Protein AF-A0A7K4H0A0-F1 (afdb_monomer)

Structure (mmCIF, N/CA/C/O backbone):
data_AF-A0A7K4H0A0-F1
#
_entry.id   AF-A0A7K4H0A0-F1
#
loop_
_atom_site.group_PDB
_atom_site.id
_atom_site.type_symbol
_atom_s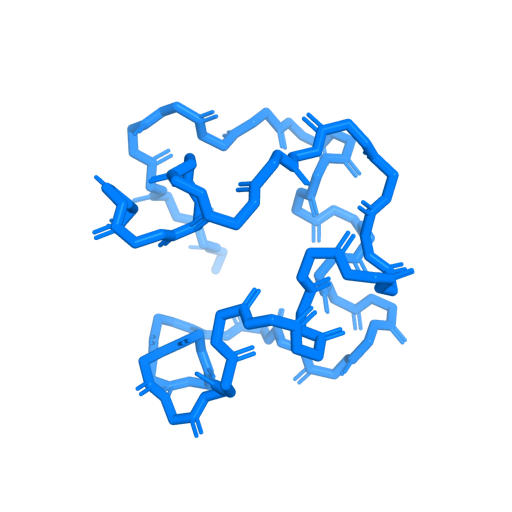ite.label_atom_id
_atom_site.label_alt_id
_atom_site.label_comp_id
_atom_site.label_asym_id
_atom_site.label_entity_id
_atom_site.label_seq_id
_atom_site.pdbx_PDB_ins_code
_atom_site.Cartn_x
_atom_site.Cartn_y
_atom_site.Cartn_z
_atom_site.occupancy
_atom_site.B_iso_or_equiv
_atom_site.auth_seq_id
_atom_site.auth_comp_id
_atom_site.auth_asym_id
_atom_site.auth_atom_id
_atom_site.pdbx_PDB_model_num
ATOM 1 N N . MET A 1 1 ? -5.417 -7.293 10.811 1.00 55.09 1 MET A N 1
ATOM 2 C CA . MET A 1 1 ? -5.150 -5.840 10.782 1.00 55.09 1 MET A CA 1
ATOM 3 C C . MET A 1 1 ? -3.679 -5.677 10.443 1.00 55.09 1 MET A C 1
ATOM 5 O O . MET A 1 1 ? -2.862 -6.280 11.129 1.00 55.09 1 MET A O 1
ATOM 9 N N . ILE A 1 2 ? -3.350 -4.984 9.351 1.00 65.50 2 ILE A N 1
ATOM 10 C CA . ILE A 1 2 ? -1.957 -4.775 8.934 1.00 65.50 2 ILE A CA 1
ATOM 11 C C . ILE A 1 2 ? -1.318 -3.794 9.925 1.00 65.50 2 ILE A C 1
ATOM 13 O O . ILE A 1 2 ? -1.782 -2.665 10.054 1.00 65.50 2 ILE A O 1
ATOM 17 N N . GLN A 1 3 ? -0.288 -4.234 10.649 1.00 66.50 3 GLN A N 1
ATOM 18 C CA . GLN A 1 3 ? 0.567 -3.359 11.451 1.00 66.50 3 GLN A CA 1
ATOM 19 C C . GLN A 1 3 ? 1.964 -3.356 10.846 1.00 66.50 3 GLN A C 1
ATOM 21 O O . GLN A 1 3 ? 2.806 -4.175 11.200 1.00 66.50 3 GLN A O 1
ATOM 26 N N . VAL A 1 4 ? 2.191 -2.423 9.928 1.00 70.38 4 VAL A N 1
ATOM 27 C CA . VAL A 1 4 ? 3.516 -2.157 9.375 1.00 70.38 4 VAL A CA 1
ATOM 28 C C . VAL A 1 4 ? 3.959 -0.779 9.836 1.00 70.38 4 VAL A C 1
ATOM 30 O O . VAL A 1 4 ? 3.202 0.196 9.797 1.00 70.38 4 VAL A O 1
ATOM 33 N N . LYS A 1 5 ? 5.196 -0.700 10.322 1.00 70.62 5 LYS A N 1
ATOM 34 C CA . LYS A 1 5 ? 5.779 0.546 10.809 1.00 70.62 5 LYS A CA 1
ATOM 35 C C . LYS A 1 5 ? 5.927 1.517 9.636 1.00 70.62 5 LYS A C 1
ATOM 37 O O . LYS A 1 5 ? 6.690 1.260 8.720 1.00 70.62 5 LYS A O 1
ATOM 42 N N . GLY A 1 6 ? 5.220 2.644 9.695 1.00 74.12 6 GLY A N 1
ATOM 43 C CA . GLY A 1 6 ? 5.199 3.634 8.612 1.00 74.12 6 GLY A CA 1
ATOM 44 C C . GLY A 1 6 ? 3.925 3.613 7.764 1.00 74.12 6 GLY A C 1
ATOM 45 O O . GLY A 1 6 ? 3.733 4.532 6.974 1.00 74.12 6 GLY A O 1
ATOM 46 N N . ILE A 1 7 ? 3.024 2.645 7.975 1.00 82.12 7 ILE A N 1
ATOM 47 C CA . ILE A 1 7 ? 1.680 2.646 7.387 1.00 82.12 7 ILE A CA 1
ATOM 48 C C . ILE A 1 7 ? 0.698 3.248 8.398 1.00 82.12 7 ILE A C 1
ATOM 50 O O . ILE A 1 7 ? 0.444 2.682 9.462 1.00 82.12 7 ILE A O 1
ATOM 54 N N . GLY A 1 8 ? 0.156 4.422 8.070 1.00 81.25 8 GLY A N 1
ATOM 55 C CA . GLY A 1 8 ? -0.905 5.064 8.849 1.00 81.25 8 GLY A CA 1
ATOM 56 C C . GLY A 1 8 ? -2.279 4.446 8.577 1.00 81.25 8 GLY A C 1
ATOM 57 O O . GLY A 1 8 ? -2.474 3.743 7.587 1.00 81.25 8 GLY A O 1
ATOM 58 N N . THR A 1 9 ? -3.265 4.750 9.422 1.00 81.81 9 THR A N 1
ATOM 59 C CA . THR A 1 9 ? -4.647 4.252 9.276 1.00 81.81 9 THR A CA 1
ATOM 60 C C . THR A 1 9 ? -5.251 4.553 7.904 1.00 81.81 9 THR A C 1
ATOM 62 O O . THR A 1 9 ? -5.808 3.646 7.296 1.00 81.81 9 THR A O 1
ATOM 65 N N . GLY A 1 10 ? -5.050 5.758 7.360 1.00 82.31 10 GLY A N 1
ATOM 66 C CA . GLY A 1 10 ? -5.562 6.109 6.027 1.00 82.31 10 GLY A CA 1
ATOM 67 C C . GLY A 1 10 ? -4.965 5.259 4.897 1.00 82.31 10 GLY A C 1
ATOM 68 O O . GLY A 1 10 ? -5.663 4.899 3.951 1.00 82.31 10 GLY A O 1
ATOM 69 N N . THR A 1 11 ? -3.694 4.868 5.015 1.00 85.25 11 THR A N 1
ATOM 70 C CA . THR A 1 11 ? -3.048 3.960 4.060 1.00 85.25 11 THR A CA 1
ATOM 71 C C . THR A 1 11 ? -3.567 2.532 4.223 1.00 85.25 11 THR A C 1
ATOM 73 O O . THR A 1 11 ? -3.818 1.873 3.223 1.00 85.25 11 THR A O 1
ATOM 76 N N . VAL A 1 12 ? -3.808 2.061 5.455 1.00 84.56 12 VAL A N 1
ATOM 77 C CA . VAL A 1 12 ? -4.422 0.740 5.709 1.00 84.56 12 VAL A CA 1
ATOM 78 C C . VAL A 1 12 ? -5.828 0.646 5.113 1.00 84.56 12 VAL A C 1
ATOM 80 O O . VAL A 1 12 ? -6.190 -0.392 4.562 1.00 84.56 12 VAL A O 1
ATOM 83 N N . GLU A 1 13 ? -6.631 1.705 5.209 1.00 86.69 13 GLU A N 1
ATOM 84 C CA . GLU A 1 13 ? -7.959 1.751 4.585 1.00 86.69 13 GLU A CA 1
ATOM 85 C C . GLU A 1 13 ? -7.860 1.675 3.057 1.00 86.69 13 GLU A C 1
ATOM 87 O O . GLU A 1 13 ? -8.598 0.920 2.427 1.00 86.69 13 GLU A O 1
ATOM 92 N N . ASN A 1 14 ? -6.893 2.383 2.468 1.00 86.69 14 ASN A N 1
ATOM 93 C CA . ASN A 1 14 ? -6.645 2.348 1.028 1.00 86.69 14 ASN A CA 1
ATOM 94 C C . ASN A 1 14 ? -6.138 0.978 0.550 1.00 86.69 14 ASN A C 1
ATOM 96 O O . ASN A 1 14 ? -6.590 0.471 -0.473 1.00 86.69 14 ASN A O 1
ATOM 100 N N . LEU A 1 15 ? -5.247 0.350 1.318 1.00 85.31 15 LEU A N 1
ATOM 101 C CA . LEU A 1 15 ? -4.755 -1.003 1.066 1.00 85.31 15 LEU A CA 1
ATOM 102 C C . LEU A 1 15 ? -5.903 -2.014 1.089 1.00 85.31 15 LEU A C 1
ATOM 104 O O . LEU A 1 15 ? -6.067 -2.765 0.133 1.00 85.31 15 LEU A O 1
ATOM 108 N N . ASN A 1 16 ? -6.766 -1.966 2.108 1.00 86.88 16 ASN A N 1
ATOM 109 C CA . ASN A 1 16 ? -7.935 -2.846 2.163 1.00 86.88 16 ASN A CA 1
ATOM 110 C C . ASN A 1 16 ? -8.901 -2.608 0.996 1.00 86.88 16 ASN A C 1
ATOM 112 O O . ASN A 1 16 ? -9.438 -3.571 0.456 1.00 86.88 16 ASN A O 1
ATOM 116 N N . ALA A 1 17 ? -9.103 -1.354 0.578 1.00 86.44 17 ALA A N 1
ATOM 117 C CA . ALA A 1 17 ? -9.919 -1.034 -0.595 1.00 86.44 17 ALA A CA 1
ATOM 118 C C . ALA A 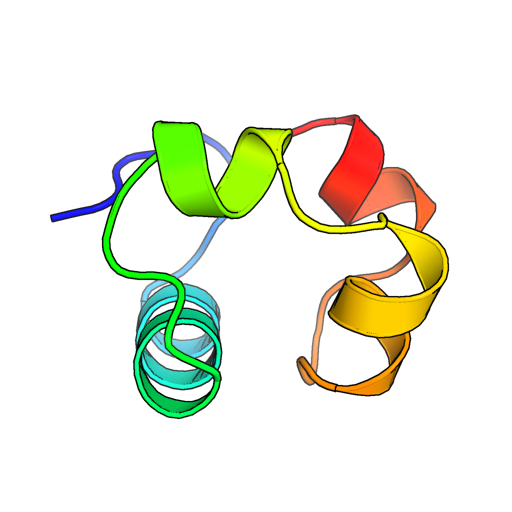1 17 ? -9.335 -1.610 -1.900 1.00 86.44 17 ALA A C 1
ATOM 120 O O . ALA A 1 17 ? -10.089 -1.956 -2.805 1.00 86.44 17 ALA A O 1
ATOM 121 N N . ASN A 1 18 ? -8.011 -1.772 -1.964 1.00 82.38 18 ASN A N 1
ATOM 122 C CA . ASN A 1 18 ? -7.289 -2.423 -3.059 1.00 82.38 18 ASN A CA 1
ATOM 123 C C . ASN A 1 18 ? -7.140 -3.949 -2.873 1.00 82.38 18 ASN A C 1
ATOM 125 O O . ASN A 1 18 ? -6.391 -4.590 -3.602 1.00 82.38 18 ASN A O 1
ATOM 129 N N . GLY A 1 19 ? -7.842 -4.550 -1.904 1.00 85.38 19 GLY A N 1
ATOM 130 C CA . GLY A 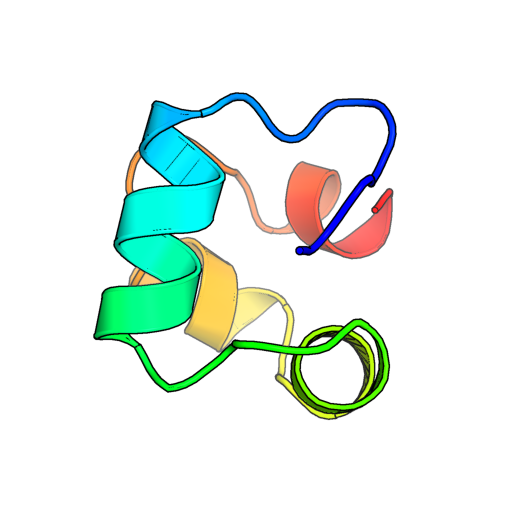1 19 ? -7.799 -5.993 -1.639 1.00 85.38 19 GLY A CA 1
ATOM 131 C C . GLY A 1 19 ? -6.600 -6.459 -0.808 1.00 85.38 19 GLY A C 1
ATOM 132 O O . GLY A 1 19 ? -6.463 -7.649 -0.548 1.00 85.38 19 GLY A O 1
ATOM 133 N N . ILE A 1 20 ? -5.759 -5.537 -0.337 1.00 87.19 20 ILE A N 1
ATOM 134 C CA . ILE A 1 20 ? -4.595 -5.832 0.497 1.00 87.19 20 ILE A CA 1
ATOM 135 C C . ILE A 1 20 ? -5.028 -5.800 1.964 1.00 87.19 20 ILE A C 1
ATOM 137 O O . ILE A 1 20 ? -5.067 -4.749 2.612 1.00 87.19 20 ILE A O 1
ATOM 141 N N . SER A 1 21 ? -5.363 -6.969 2.506 1.00 85.94 21 SER A N 1
ATOM 142 C CA . SER A 1 21 ? -5.820 -7.106 3.898 1.00 85.94 21 SER A CA 1
ATOM 143 C C . SER A 1 21 ? -4.793 -7.761 4.822 1.00 85.94 21 SER A C 1
ATOM 145 O O . SER A 1 21 ? -4.933 -7.699 6.052 1.00 85.94 21 SER A O 1
ATOM 147 N N . THR A 1 22 ? -3.745 -8.365 4.257 1.00 86.06 22 THR A N 1
ATOM 148 C CA . THR A 1 22 ? -2.687 -9.058 4.999 1.00 86.06 22 THR A CA 1
ATOM 149 C C . THR A 1 22 ? -1.289 -8.605 4.574 1.00 86.06 22 THR A C 1
ATOM 151 O O . THR A 1 22 ? -1.107 -8.010 3.517 1.00 86.06 22 THR A O 1
ATOM 154 N N . ILE A 1 23 ? -0.277 -8.899 5.402 1.00 83.88 23 ILE A N 1
ATOM 155 C CA . ILE A 1 23 ? 1.130 -8.668 5.029 1.00 83.88 23 ILE A CA 1
ATOM 156 C C . ILE A 1 23 ? 1.514 -9.535 3.821 1.00 83.88 23 ILE A C 1
ATOM 158 O O . ILE A 1 23 ? 2.290 -9.098 2.984 1.00 83.88 23 ILE A O 1
ATOM 162 N N . SER A 1 24 ? 0.945 -10.735 3.685 1.00 86.12 24 SER A N 1
ATOM 163 C CA . SER A 1 24 ? 1.200 -11.591 2.524 1.00 86.12 24 SER A CA 1
ATOM 164 C C . SER A 1 24 ? 0.673 -10.981 1.225 1.00 86.12 24 SER A C 1
ATOM 166 O O . SER A 1 24 ? 1.373 -11.040 0.222 1.00 86.12 24 SER A O 1
ATOM 168 N N . ASP A 1 25 ? -0.515 -10.366 1.249 1.00 86.94 25 ASP A N 1
ATOM 169 C CA . ASP A 1 25 ? -1.038 -9.611 0.100 1.00 86.94 25 ASP A CA 1
ATOM 170 C C . ASP A 1 25 ? -0.122 -8.437 -0.245 1.00 86.94 25 ASP A C 1
ATOM 172 O O . ASP A 1 25 ? 0.174 -8.202 -1.411 1.00 86.94 25 ASP A O 1
ATOM 176 N N . LEU A 1 26 ? 0.376 -7.735 0.779 1.00 84.50 26 LEU A N 1
ATOM 177 C CA . LEU A 1 26 ? 1.292 -6.614 0.596 1.00 84.50 26 LEU A CA 1
ATOM 178 C C . LEU A 1 26 ? 2.617 -7.051 -0.048 1.00 84.50 26 LEU A C 1
ATOM 180 O O . LEU A 1 26 ? 3.098 -6.382 -0.952 1.00 84.50 26 LEU A O 1
ATOM 184 N N . LEU A 1 27 ? 3.181 -8.180 0.391 1.00 84.38 27 LEU A N 1
ATOM 185 C CA . LEU A 1 27 ? 4.426 -8.742 -0.148 1.00 84.38 27 LEU A CA 1
ATOM 186 C C . LEU A 1 27 ? 4.262 -9.352 -1.545 1.00 84.38 27 LEU A C 1
ATOM 188 O O . LEU A 1 27 ? 5.240 -9.460 -2.281 1.00 84.38 27 LEU A O 1
ATOM 192 N N . ALA A 1 28 ? 3.057 -9.809 -1.885 1.00 88.56 28 ALA A N 1
ATOM 193 C CA . ALA A 1 28 ? 2.740 -10.338 -3.207 1.00 88.56 28 ALA A CA 1
ATOM 194 C C . ALA A 1 28 ? 2.422 -9.231 -4.224 1.00 88.56 28 ALA A C 1
ATOM 196 O O . ALA A 1 28 ? 2.472 -9.483 -5.427 1.00 88.56 28 ALA A O 1
ATOM 197 N N . ALA A 1 29 ? 2.077 -8.033 -3.751 1.00 86.44 29 ALA A N 1
ATOM 198 C CA . ALA A 1 29 ? 1.787 -6.888 -4.595 1.00 86.44 29 ALA A CA 1
ATOM 199 C C . ALA A 1 29 ? 3.064 -6.254 -5.153 1.00 86.44 29 ALA A C 1
ATOM 201 O O . ALA A 1 29 ? 4.096 -6.184 -4.483 1.00 86.44 29 ALA A O 1
ATOM 202 N N . ASP A 1 30 ? 2.972 -5.741 -6.378 1.00 86.94 30 ASP A N 1
ATOM 203 C CA . ASP A 1 30 ? 4.066 -4.992 -6.979 1.00 86.94 30 ASP A CA 1
ATOM 204 C C . ASP A 1 30 ? 4.146 -3.578 -6.367 1.00 86.94 30 ASP 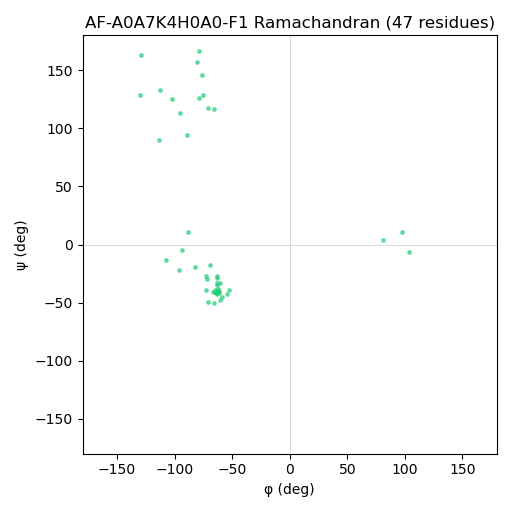A C 1
ATOM 206 O O . ASP A 1 30 ? 3.131 -2.876 -6.331 1.00 86.94 30 ASP A O 1
ATOM 210 N N . PRO A 1 31 ? 5.314 -3.123 -5.878 1.00 84.56 31 PRO A N 1
ATOM 211 C CA . PRO A 1 31 ? 5.444 -1.818 -5.234 1.00 84.56 31 PRO A CA 1
ATOM 212 C C . PRO A 1 31 ? 5.082 -0.634 -6.136 1.00 84.56 31 PRO A C 1
ATOM 214 O O . PRO A 1 31 ? 4.565 0.371 -5.636 1.00 84.56 31 PRO A O 1
ATOM 217 N N . GLU A 1 32 ? 5.344 -0.723 -7.445 1.00 86.56 32 GLU A N 1
ATOM 218 C CA . GLU A 1 32 ? 4.997 0.338 -8.391 1.00 86.56 32 GLU A CA 1
ATOM 219 C C . GLU A 1 32 ? 3.483 0.400 -8.583 1.00 86.56 32 GLU A C 1
ATOM 221 O O . GLU A 1 32 ? 2.894 1.468 -8.394 1.00 86.56 32 GLU A O 1
ATOM 226 N N . GLU A 1 33 ? 2.836 -0.738 -8.852 1.00 86.12 33 GLU A N 1
ATOM 227 C CA . GLU A 1 33 ? 1.374 -0.792 -8.992 1.00 86.12 33 GLU A CA 1
ATOM 228 C C . GLU A 1 33 ? 0.661 -0.400 -7.701 1.00 86.12 33 GLU A C 1
ATOM 230 O O . GLU A 1 33 ? -0.342 0.320 -7.722 1.00 86.12 33 GLU A O 1
ATOM 235 N N . LEU A 1 34 ? 1.188 -0.841 -6.562 1.00 85.62 34 LEU A N 1
ATOM 236 C CA . LEU A 1 34 ? 0.592 -0.548 -5.277 1.00 85.62 34 LEU A CA 1
ATOM 237 C C . LEU A 1 34 ? 0.671 0.950 -4.985 1.00 85.62 34 LEU A C 1
ATOM 239 O O . LEU A 1 34 ? -0.358 1.555 -4.705 1.00 85.62 34 LEU A O 1
ATOM 243 N N . SER A 1 35 ? 1.852 1.564 -5.124 1.00 85.69 35 SER A N 1
ATOM 244 C CA . SER A 1 35 ? 2.045 3.008 -4.919 1.00 85.69 35 SER A CA 1
ATOM 245 C C . SER A 1 35 ? 1.261 3.888 -5.900 1.00 85.69 35 SER A C 1
ATOM 247 O O . SER A 1 35 ? 0.891 5.007 -5.552 1.00 85.69 35 SER A O 1
ATOM 249 N N . ALA A 1 36 ? 0.960 3.386 -7.102 1.00 86.38 36 ALA A N 1
ATOM 250 C CA . ALA A 1 36 ? 0.09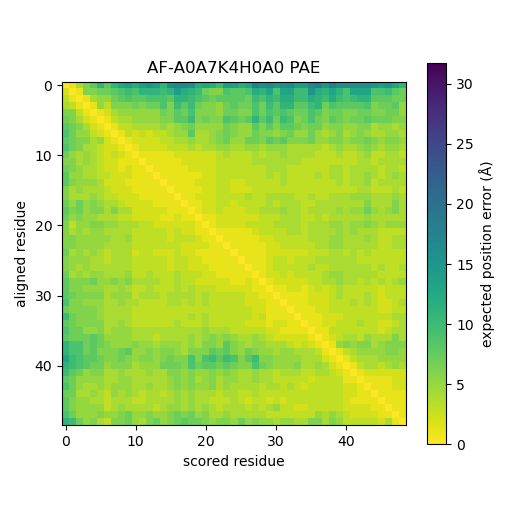6 4.075 -8.058 1.00 86.38 36 ALA A CA 1
ATOM 251 C C . ALA A 1 36 ? -1.381 4.074 -7.626 1.00 86.38 36 ALA A C 1
ATOM 253 O O . ALA A 1 36 ? -2.115 5.011 -7.943 1.00 86.38 36 ALA A O 1
ATOM 254 N N . ASN A 1 37 ? -1.813 3.041 -6.895 1.00 84.81 37 ASN A N 1
ATOM 255 C CA . ASN A 1 37 ? -3.197 2.869 -6.454 1.00 84.81 37 ASN A CA 1
ATOM 256 C C . AS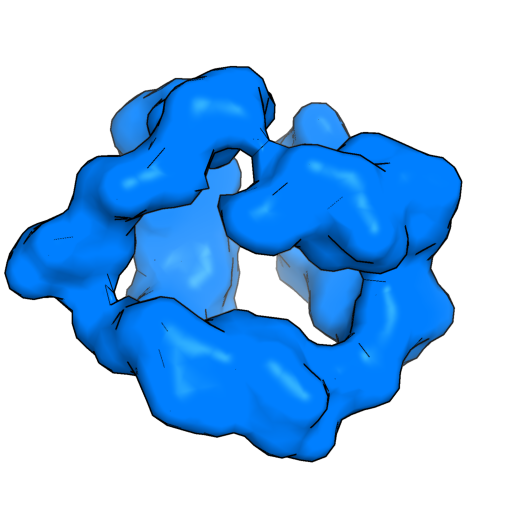N A 1 37 ? -3.469 3.372 -5.030 1.00 84.81 37 ASN A C 1
ATOM 258 O O . ASN A 1 37 ? -4.620 3.673 -4.708 1.00 84.81 37 ASN A O 1
ATOM 262 N N . ILE A 1 38 ? -2.444 3.489 -4.178 1.00 82.94 38 ILE A N 1
ATOM 263 C CA . ILE A 1 38 ? -2.590 4.032 -2.823 1.00 82.94 38 ILE A CA 1
ATOM 264 C C . ILE A 1 38 ? -2.100 5.471 -2.725 1.00 82.94 38 ILE A C 1
ATOM 266 O O . ILE A 1 38 ? -0.952 5.812 -2.999 1.00 82.94 38 ILE A O 1
ATOM 270 N N . ASN A 1 39 ? -2.983 6.340 -2.244 1.00 74.81 39 ASN A N 1
ATOM 271 C CA . ASN A 1 39 ? -2.648 7.742 -2.063 1.00 74.81 39 ASN A CA 1
ATOM 272 C C . ASN A 1 39 ? -1.825 7.942 -0.778 1.00 74.81 39 ASN A C 1
ATOM 274 O O . ASN A 1 39 ? -2.256 7.560 0.312 1.00 74.81 39 ASN A O 1
ATOM 278 N N . GLY A 1 40 ? -0.659 8.582 -0.892 1.00 75.00 40 GLY A N 1
ATOM 279 C CA . GLY A 1 40 ? 0.195 8.914 0.255 1.00 75.00 40 GLY A CA 1
ATOM 280 C C . GLY A 1 40 ? 1.34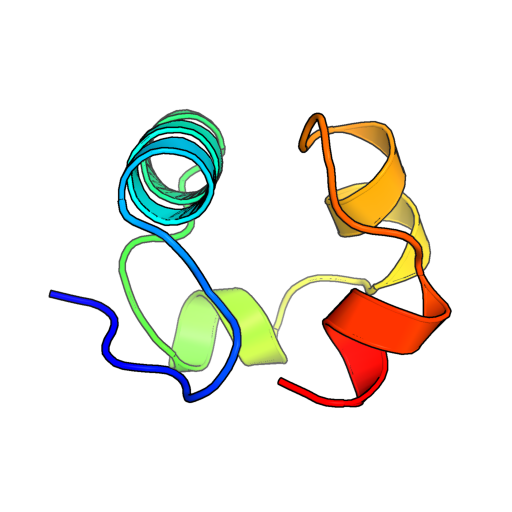1 7.939 0.534 1.00 75.00 40 GLY A C 1
ATOM 281 O O . GLY A 1 40 ? 1.986 8.070 1.574 1.00 75.00 40 GLY A O 1
ATOM 282 N N . ALA A 1 41 ? 1.634 7.008 -0.377 1.00 80.31 41 ALA A N 1
ATOM 283 C CA . ALA A 1 41 ? 2.854 6.212 -0.322 1.00 80.31 41 ALA A CA 1
ATOM 284 C C . ALA A 1 41 ? 3.578 6.217 -1.664 1.00 80.31 41 ALA A C 1
ATOM 286 O O . ALA A 1 41 ? 2.997 5.935 -2.704 1.00 80.31 41 ALA A O 1
ATOM 287 N N . SER A 1 42 ? 4.867 6.532 -1.627 1.00 81.62 42 SER A N 1
ATOM 288 C CA . SER A 1 42 ? 5.741 6.434 -2.795 1.00 81.62 42 SER A CA 1
ATOM 289 C C . SER A 1 42 ? 6.199 4.982 -2.991 1.00 81.62 42 SER A C 1
ATOM 291 O O . SER A 1 42 ? 6.293 4.263 -1.995 1.00 81.62 42 SER A O 1
ATOM 293 N N . PRO A 1 43 ? 6.611 4.563 -4.203 1.00 81.19 43 PRO A N 1
ATOM 294 C CA . PRO A 1 43 ? 7.120 3.207 -4.447 1.00 81.19 43 PRO A CA 1
ATOM 295 C C . PRO A 1 43 ? 8.243 2.821 -3.477 1.00 81.19 43 PRO A C 1
ATOM 297 O O . PRO A 1 43 ? 8.263 1.730 -2.921 1.00 81.19 43 PRO A O 1
ATOM 300 N N . LYS A 1 44 ? 9.131 3.778 -3.177 1.00 83.88 44 LYS A N 1
ATOM 301 C CA . LYS A 1 44 ? 10.186 3.614 -2.171 1.00 83.88 44 LYS A CA 1
ATOM 302 C C . LYS A 1 44 ? 9.629 3.287 -0.784 1.00 83.88 44 LYS A C 1
ATOM 304 O O . LYS A 1 44 ? 10.138 2.400 -0.119 1.00 83.88 44 LYS A O 1
ATOM 309 N N . THR A 1 45 ? 8.596 4.006 -0.358 1.00 83.88 45 THR A N 1
ATOM 310 C CA . THR A 1 45 ? 7.946 3.797 0.938 1.00 83.88 45 THR A CA 1
ATOM 311 C C . THR A 1 45 ? 7.283 2.425 0.993 1.00 83.88 45 THR A C 1
ATOM 313 O O . THR A 1 45 ? 7.416 1.752 2.003 1.00 83.88 45 THR A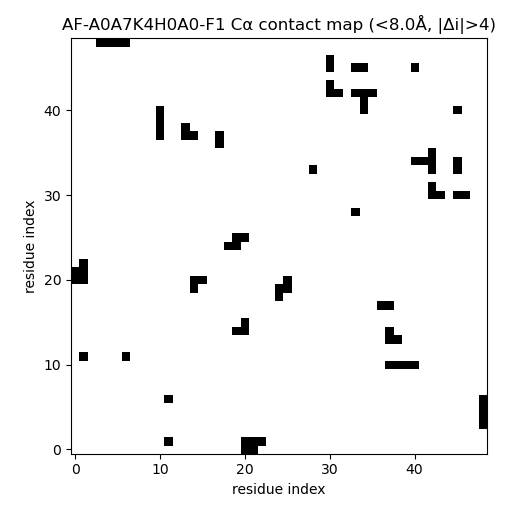 O 1
ATOM 316 N N . VAL A 1 46 ? 6.659 1.984 -0.105 1.00 84.25 46 VAL A N 1
ATOM 317 C CA . VAL A 1 46 ? 6.076 0.640 -0.224 1.00 84.25 46 VAL A CA 1
ATOM 318 C C . VAL A 1 46 ? 7.140 -0.455 -0.130 1.00 84.25 46 VAL A C 1
ATOM 320 O O . VAL A 1 46 ? 6.923 -1.452 0.541 1.00 84.25 46 VAL A O 1
ATOM 323 N N . SER A 1 47 ? 8.308 -0.268 -0.747 1.00 83.12 47 SER A N 1
ATOM 324 C CA . SER A 1 47 ? 9.425 -1.218 -0.631 1.00 83.12 47 SER A CA 1
ATOM 325 C C . SER A 1 47 ? 10.075 -1.266 0.759 1.00 83.12 47 SER A C 1
ATOM 327 O O . SER A 1 47 ? 10.816 -2.203 1.044 1.00 83.12 47 SER A O 1
ATOM 329 N N . GLU A 1 48 ? 9.860 -0.252 1.602 1.00 82.88 48 GLU A N 1
ATOM 330 C CA . GLU A 1 48 ? 10.397 -0.176 2.970 1.00 82.88 48 GLU A CA 1
ATOM 331 C C . GLU A 1 48 ? 9.425 -0.711 4.041 1.00 82.88 48 GLU A C 1
ATOM 333 O O . GLU A 1 48 ? 9.788 -0.765 5.220 1.00 82.88 48 GLU A O 1
ATOM 338 N N . TRP A 1 49 ? 8.203 -1.074 3.643 1.00 81.56 49 TRP A N 1
ATOM 339 C CA . TRP A 1 49 ? 7.155 -1.659 4.484 1.00 81.56 49 TRP A CA 1
ATOM 340 C C . TRP A 1 49 ? 7.350 -3.161 4.703 1.00 81.56 49 TRP A C 1
ATOM 342 O O . TRP A 1 49 ? 7.159 -3.597 5.865 1.00 81.56 49 TRP A O 1
#

pLDDT: mean 82.07, std 6.56, range [55.09, 88.56]

Nearest PDB structures (foldseek):
  1pzn-assembly1_A  TM=9.154E-01  e=3.239E-01  Pyrococcus furiosus
  8gbj-assembly1_D  TM=9.044E-01  e=3.239E-01  Homo sapiens
  2bke-assembly1_A  TM=8.081E-01  e=3.691E-01  Saccharolobus solfataricus P2
  4f4z-assembly1_B  TM=6.806E-01  e=7.562E-01  Saccharolobus solfataricus P2
  8dfb-assembly1_B  TM=7.336E-01  e=1.549E+00  Methanopyrus kandleri

Mean predicted aligned error: 4.26 Å

Secondary structure (DSSP, 8-state):
----TT--HHHHHHHHHTT--SHHHHHHS-HHHHHHHSTT--HHHHHT-

Solvent-accessible surface area (backbone atoms only — not comparable to full-atom values): 2998 Å² total; per-residue (Å²): 125,75,85,42,83,90,62,51,70,73,45,52,54,43,34,42,74,71,70,34,60,42,66,66,48,54,72,71,46,54,40,64,65,48,30,75,73,32,82,93,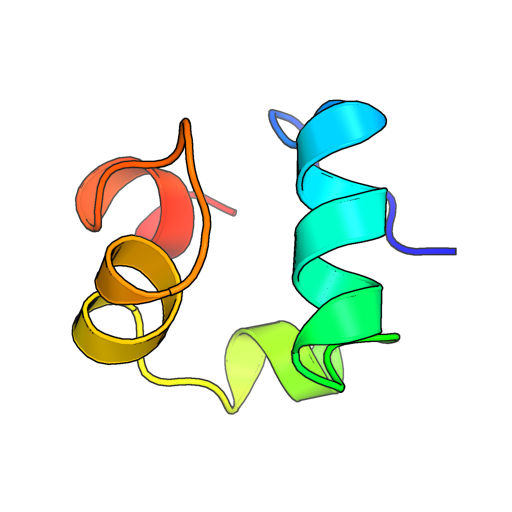42,51,40,69,56,54,73,68,89

Radius of gyration: 9.14 Å; Cα contacts (8 Å, |Δi|>4): 41; chains: 1; bounding box: 20×20×20 Å

Foldseek 3Di:
DDDDVLQDPLQQVQCVVVVNNDVVSLVVDQLCVSCVRGPPDDSVNSVVD

Sequence (49 aa):
MIQVKGIGTGTVENLNANGISTISDLLAADPEELSANINGASPKTVSEW